Protein AF-E2A6V7-F1 (afdb_monomer)

Structure (mmCIF, N/CA/C/O backbone):
data_AF-E2A6V7-F1
#
_entry.id   AF-E2A6V7-F1
#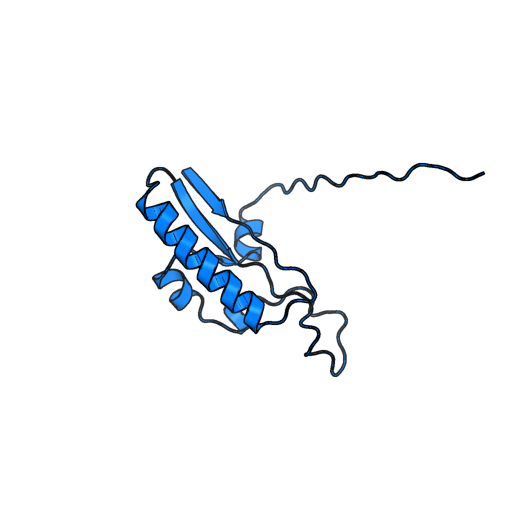
loop_
_atom_site.group_PDB
_atom_site.id
_atom_site.type_symbol
_atom_site.label_atom_id
_atom_site.label_alt_id
_atom_site.label_comp_id
_atom_site.label_asym_id
_atom_site.label_entity_id
_atom_site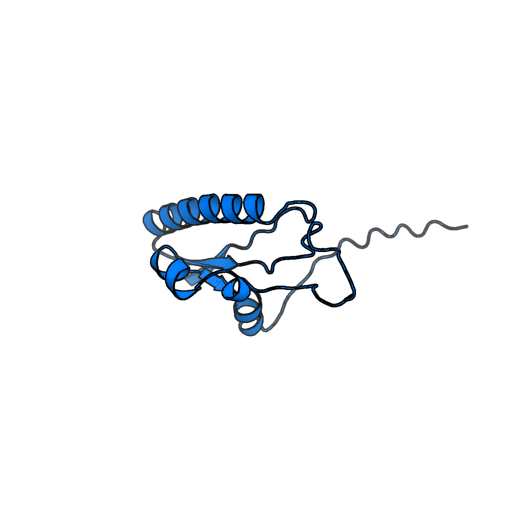.label_seq_id
_atom_site.pdbx_PDB_ins_code
_atom_site.Cartn_x
_atom_site.Cartn_y
_atom_site.Cartn_z
_atom_site.occupancy
_atom_site.B_iso_or_equiv
_atom_site.auth_seq_id
_atom_site.auth_comp_id
_atom_site.auth_asym_id
_atom_site.auth_atom_id
_atom_site.pdbx_PDB_model_num
ATOM 1 N N . MET A 1 1 ? -7.635 8.318 14.083 1.00 79.94 1 MET A N 1
ATOM 2 C CA . MET A 1 1 ? -6.672 9.132 13.292 1.00 79.94 1 MET A CA 1
ATOM 3 C C . MET A 1 1 ? -6.160 8.295 12.116 1.00 79.94 1 MET A C 1
ATOM 5 O O . MET A 1 1 ? -6.116 7.080 12.263 1.00 79.94 1 MET A O 1
ATOM 9 N N . HIS A 1 2 ? -5.861 8.878 10.947 1.00 88.00 2 HIS A N 1
ATOM 10 C CA . HIS A 1 2 ? -5.314 8.116 9.809 1.00 88.00 2 HIS A CA 1
ATOM 11 C C . HIS A 1 2 ? -3.806 7.956 9.972 1.00 88.00 2 HIS A C 1
ATOM 13 O O . HIS A 1 2 ? -3.117 8.951 10.198 1.00 88.00 2 HIS A O 1
ATOM 19 N N . SER A 1 3 ? -3.314 6.728 9.834 1.00 93.50 3 SER A N 1
ATOM 20 C CA . SER A 1 3 ? -1.891 6.418 9.959 1.00 93.50 3 SER A CA 1
ATOM 21 C C . SER A 1 3 ? -1.436 5.593 8.767 1.00 93.50 3 SER A C 1
ATOM 23 O O . SER A 1 3 ? -2.107 4.646 8.361 1.00 93.50 3 SER A O 1
ATOM 25 N N . TYR A 1 4 ? -0.284 5.943 8.209 1.00 94.44 4 TYR A N 1
ATOM 26 C CA . TYR A 1 4 ? 0.234 5.327 6.993 1.00 94.44 4 TYR A CA 1
ATOM 27 C C . TYR A 1 4 ? 1.561 4.639 7.278 1.00 94.44 4 TYR A C 1
ATOM 29 O O . TYR A 1 4 ? 2.434 5.208 7.932 1.00 94.44 4 TYR A O 1
ATOM 37 N N . ILE A 1 5 ? 1.714 3.423 6.761 1.00 95.06 5 ILE A N 1
ATOM 38 C CA . ILE A 1 5 ? 2.989 2.713 6.745 1.00 95.06 5 ILE A CA 1
ATOM 39 C C . ILE A 1 5 ? 3.540 2.783 5.332 1.00 95.06 5 ILE A C 1
ATOM 41 O O . ILE A 1 5 ? 2.917 2.302 4.385 1.00 95.06 5 ILE A O 1
ATOM 45 N N . LEU A 1 6 ? 4.724 3.372 5.217 1.00 94.06 6 LEU A N 1
ATOM 46 C CA . LEU A 1 6 ? 5.520 3.378 4.004 1.00 94.06 6 LEU A CA 1
ATOM 47 C C . LEU A 1 6 ? 6.684 2.412 4.186 1.00 94.06 6 LEU A C 1
ATOM 49 O O . LEU A 1 6 ? 7.215 2.255 5.286 1.00 94.06 6 LEU A O 1
ATOM 53 N N . TYR A 1 7 ? 7.083 1.775 3.097 1.00 91.19 7 TYR A N 1
ATOM 54 C CA . TYR A 1 7 ? 8.267 0.938 3.054 1.00 91.19 7 TYR A CA 1
ATOM 55 C C . TYR A 1 7 ? 8.951 1.104 1.706 1.00 91.19 7 TYR A C 1
ATOM 57 O O . TYR A 1 7 ? 8.310 1.441 0.710 1.00 91.19 7 TYR A O 1
ATOM 65 N N . ASP A 1 8 ? 10.248 0.839 1.690 1.00 85.25 8 ASP A N 1
ATOM 66 C CA . ASP A 1 8 ? 11.032 0.773 0.470 1.00 85.25 8 ASP A CA 1
ATOM 67 C C . ASP A 1 8 ? 11.793 -0.551 0.435 1.00 85.25 8 ASP A C 1
ATOM 69 O O . ASP A 1 8 ? 11.985 -1.217 1.459 1.00 85.25 8 ASP A O 1
ATOM 73 N N . ILE A 1 9 ? 12.187 -0.955 -0.762 1.00 80.94 9 ILE A N 1
ATOM 74 C CA . ILE A 1 9 ? 12.968 -2.158 -0.999 1.00 80.94 9 ILE A CA 1
ATOM 75 C C . ILE A 1 9 ? 14.171 -1.746 -1.822 1.00 80.94 9 ILE A C 1
ATOM 77 O O . ILE A 1 9 ? 14.032 -1.041 -2.821 1.00 80.94 9 ILE A O 1
ATOM 81 N N . ASN A 1 10 ? 15.345 -2.224 -1.410 1.00 78.69 10 ASN A N 1
ATOM 82 C CA . ASN A 1 10 ? 16.601 -1.947 -2.087 1.00 78.69 10 ASN A CA 1
ATOM 83 C C . ASN A 1 10 ? 16.438 -2.118 -3.619 1.00 78.69 10 ASN A C 1
ATOM 85 O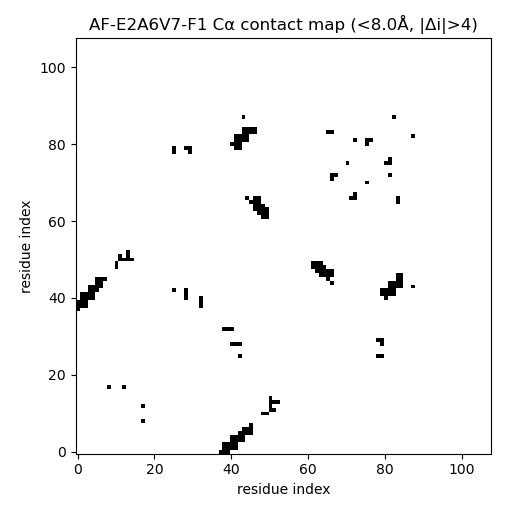 O . ASN A 1 10 ? 15.968 -3.171 -4.062 1.00 78.69 10 ASN A O 1
ATOM 89 N N . PRO A 1 11 ? 16.787 -1.114 -4.448 1.00 69.88 11 PRO A N 1
ATOM 90 C CA . PRO A 1 11 ? 16.520 -1.140 -5.888 1.00 69.88 11 PRO A CA 1
ATOM 91 C C . PRO A 1 11 ? 16.961 -2.403 -6.652 1.00 69.88 11 PRO A C 1
ATOM 93 O O . PRO A 1 11 ? 16.215 -2.803 -7.548 1.00 69.88 11 PRO A O 1
ATOM 96 N N . PRO A 1 12 ? 18.097 -3.059 -6.321 1.00 72.19 12 PRO A N 1
ATOM 97 C CA . PRO A 1 12 ? 18.539 -4.295 -6.974 1.00 72.19 12 PRO A CA 1
ATOM 98 C C . PRO A 1 12 ? 17.583 -5.480 -6.804 1.00 72.19 12 PRO A C 1
ATOM 100 O O . PRO A 1 12 ? 17.682 -6.455 -7.545 1.00 72.19 12 PRO A O 1
ATOM 103 N N . GLU A 1 13 ? 16.668 -5.421 -5.837 1.00 79.50 13 GLU A N 1
ATOM 104 C CA . GLU A 1 13 ? 15.812 -6.551 -5.509 1.00 79.50 13 GLU A CA 1
ATOM 105 C C . GLU A 1 13 ? 14.731 -6.787 -6.565 1.00 79.50 13 GLU A C 1
ATOM 107 O O . GLU A 1 13 ? 13.976 -5.884 -6.960 1.00 79.50 13 GLU A O 1
ATOM 112 N N . GLY A 1 14 ? 14.635 -8.045 -6.992 1.00 82.12 14 GLY A N 1
ATOM 113 C CA . GLY A 1 14 ? 13.708 -8.489 -8.026 1.00 82.12 14 GLY A CA 1
ATOM 114 C C . GLY A 1 14 ? 12.244 -8.534 -7.577 1.00 82.12 14 GLY A C 1
ATOM 115 O O . GLY A 1 14 ? 11.914 -8.533 -6.390 1.00 82.12 14 GLY A O 1
ATOM 116 N N . PHE A 1 15 ? 11.343 -8.644 -8.558 1.00 84.69 15 PHE A N 1
ATOM 117 C CA . PHE A 1 15 ? 9.884 -8.653 -8.373 1.00 84.69 15 PHE A CA 1
ATOM 118 C C . PHE A 1 15 ? 9.397 -9.636 -7.291 1.00 84.69 15 PHE A C 1
ATOM 120 O O . PHE A 1 15 ? 8.559 -9.290 -6.459 1.00 84.69 15 PHE A O 1
ATOM 127 N N . ASN A 1 16 ? 9.953 -10.851 -7.260 1.00 89.19 16 ASN A N 1
ATOM 128 C CA . ASN A 1 16 ? 9.528 -11.887 -6.317 1.00 89.19 16 ASN A CA 1
ATOM 129 C C . ASN A 1 16 ? 9.878 -11.552 -4.866 1.00 89.19 16 ASN A C 1
ATOM 131 O O . ASN A 1 16 ? 9.043 -11.770 -3.989 1.00 89.19 16 ASN A O 1
ATOM 135 N N . LEU A 1 17 ? 11.061 -10.979 -4.611 1.00 88.75 17 LEU A N 1
ATOM 136 C CA . LEU A 1 17 ? 11.406 -10.557 -3.255 1.00 88.75 17 LEU A CA 1
ATOM 137 C C . LEU A 1 17 ? 10.488 -9.421 -2.804 1.00 88.75 17 LEU A C 1
ATOM 139 O O . LEU A 1 17 ? 10.021 -9.412 -1.670 1.00 88.75 17 LEU A O 1
ATOM 143 N N . ARG A 1 18 ? 10.153 -8.497 -3.710 1.00 88.56 18 ARG A N 1
ATOM 144 C CA . ARG A 1 18 ? 9.222 -7.408 -3.403 1.00 88.56 18 ARG A CA 1
ATOM 145 C C . ARG A 1 18 ? 7.824 -7.909 -3.038 1.00 88.56 18 ARG A C 1
ATOM 147 O O . ARG A 1 18 ? 7.232 -7.420 -2.074 1.00 88.56 18 ARG A O 1
ATOM 154 N N . ARG A 1 19 ? 7.324 -8.930 -3.741 1.00 92.19 19 ARG A N 1
ATOM 155 C CA . ARG A 1 19 ? 6.068 -9.614 -3.392 1.00 92.19 19 ARG A CA 1
ATOM 156 C C . ARG A 1 19 ? 6.145 -10.284 -2.017 1.00 92.19 19 ARG A C 1
ATOM 158 O O . ARG A 1 19 ? 5.200 -10.198 -1.239 1.00 92.19 19 ARG A O 1
ATOM 165 N N . ASP A 1 20 ? 7.253 -10.945 -1.718 1.00 94.56 20 ASP A N 1
ATOM 166 C CA . ASP A 1 20 ? 7.479 -11.621 -0.440 1.00 94.56 20 ASP A CA 1
ATOM 167 C C . ASP A 1 20 ? 7.571 -10.627 0.743 1.00 94.56 20 ASP A C 1
ATOM 169 O O . ASP A 1 20 ? 6.923 -10.815 1.777 1.00 94.56 20 ASP A O 1
ATOM 173 N N . VAL A 1 21 ? 8.258 -9.493 0.561 1.00 94.12 21 VAL A N 1
ATOM 174 C CA . VAL A 1 21 ? 8.257 -8.373 1.520 1.00 94.12 21 VAL A CA 1
ATOM 175 C C . VAL A 1 21 ? 6.840 -7.842 1.753 1.00 94.12 21 VAL A C 1
ATOM 177 O O . VAL A 1 21 ? 6.447 -7.660 2.907 1.00 94.12 21 VAL A O 1
ATOM 180 N N . TYR A 1 22 ? 6.051 -7.649 0.691 1.00 95.56 22 TYR A N 1
ATOM 181 C CA . TYR A 1 22 ? 4.654 -7.226 0.824 1.00 95.56 22 TYR A CA 1
ATOM 182 C C . TYR A 1 22 ? 3.837 -8.193 1.686 1.00 95.56 22 TYR A C 1
ATOM 184 O O . TYR A 1 22 ? 3.127 -7.747 2.583 1.00 95.56 22 TYR A O 1
ATOM 192 N N . VAL A 1 23 ? 3.967 -9.510 1.486 1.00 96.94 23 VAL A N 1
ATOM 193 C CA . VAL A 1 23 ? 3.236 -10.502 2.294 1.00 96.94 23 VAL A CA 1
ATOM 194 C C . VAL A 1 23 ? 3.595 -10.379 3.777 1.00 96.94 23 VAL A C 1
ATOM 196 O O . VAL A 1 23 ? 2.698 -10.378 4.624 1.00 96.94 23 VAL A O 1
ATOM 199 N N . ARG A 1 24 ? 4.883 -10.214 4.109 1.00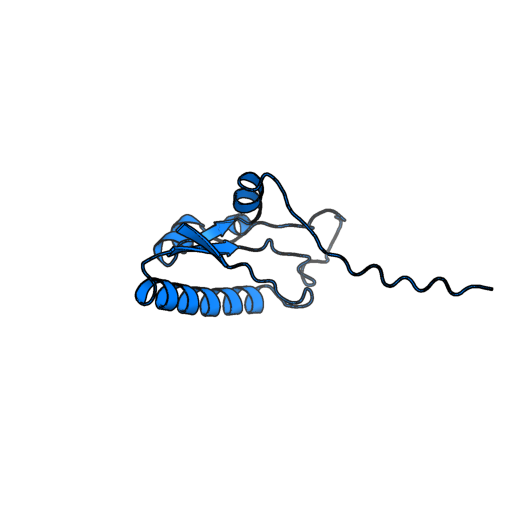 97.50 24 ARG A N 1
ATOM 200 C CA . ARG A 1 24 ? 5.313 -9.991 5.502 1.00 97.50 24 ARG A CA 1
ATOM 201 C C . ARG A 1 24 ? 4.695 -8.732 6.102 1.00 97.50 24 ARG A C 1
ATOM 203 O O . ARG A 1 24 ? 4.172 -8.785 7.216 1.00 97.50 24 ARG A O 1
ATOM 210 N N . LEU A 1 25 ? 4.725 -7.623 5.366 1.00 97.56 25 LEU A N 1
ATOM 211 C CA . LEU A 1 25 ? 4.147 -6.356 5.814 1.00 97.56 25 LEU A CA 1
ATOM 212 C C . LEU A 1 25 ? 2.627 -6.431 5.942 1.00 97.56 25 LEU A C 1
ATOM 214 O O . LEU A 1 25 ? 2.068 -5.869 6.879 1.00 97.56 25 LEU A O 1
ATOM 218 N N . ALA A 1 26 ? 1.959 -7.178 5.067 1.00 97.50 26 ALA A N 1
ATOM 219 C CA . ALA A 1 26 ? 0.522 -7.376 5.140 1.00 97.50 26 ALA A CA 1
ATOM 220 C C . ALA A 1 26 ? 0.117 -8.156 6.398 1.00 97.50 26 ALA A C 1
ATOM 222 O O . ALA A 1 26 ? -0.821 -7.776 7.098 1.00 97.50 26 ALA A O 1
ATOM 223 N N . VAL A 1 27 ? 0.851 -9.221 6.733 1.00 98.00 27 VAL A N 1
ATOM 224 C CA . VAL A 1 27 ? 0.644 -9.965 7.987 1.00 98.00 27 VAL A CA 1
ATOM 225 C C . VAL A 1 27 ? 0.932 -9.084 9.205 1.00 98.00 27 VAL A C 1
ATOM 227 O O . VAL A 1 27 ? 0.174 -9.120 10.176 1.00 98.00 27 VAL A O 1
ATOM 230 N N . PHE A 1 28 ? 1.996 -8.281 9.155 1.00 97.75 28 PHE A N 1
ATOM 231 C CA . PHE A 1 28 ? 2.323 -7.328 10.213 1.00 97.75 28 PHE A CA 1
ATOM 232 C C . PHE A 1 28 ? 1.203 -6.302 10.425 1.00 97.75 28 PHE A C 1
ATOM 234 O O . PHE A 1 28 ? 0.712 -6.169 11.545 1.00 97.75 28 PHE A O 1
ATOM 241 N N . LEU A 1 29 ? 0.750 -5.637 9.357 1.00 97.19 29 LEU A N 1
ATOM 242 C CA . LEU A 1 29 ? -0.290 -4.612 9.428 1.00 97.19 29 LEU A CA 1
ATOM 243 C C . LEU A 1 29 ? -1.604 -5.175 9.965 1.00 97.19 29 LEU A C 1
ATOM 245 O O . LEU A 1 29 ? -2.243 -4.552 10.808 1.00 97.19 29 LEU A O 1
ATOM 249 N N . LYS A 1 30 ? -1.984 -6.380 9.530 1.00 97.44 30 LYS A N 1
ATOM 250 C CA . LYS A 1 30 ? -3.183 -7.052 10.034 1.00 97.44 30 LYS A CA 1
ATOM 251 C C . LYS A 1 30 ? -3.134 -7.228 11.555 1.00 97.44 30 LYS A C 1
ATOM 253 O O . LYS A 1 30 ? -4.078 -6.859 12.247 1.00 97.44 30 LYS A O 1
ATOM 258 N N . ARG A 1 31 ? -2.005 -7.715 12.082 1.00 97.69 31 ARG A N 1
ATOM 259 C CA . ARG A 1 31 ? -1.797 -7.872 13.532 1.00 97.69 31 ARG A CA 1
ATOM 260 C C . ARG A 1 31 ? -1.738 -6.535 14.268 1.00 97.69 31 ARG A C 1
ATOM 262 O O . ARG A 1 31 ? -2.156 -6.465 15.420 1.00 97.69 31 ARG A O 1
ATOM 269 N N . LEU A 1 32 ? -1.200 -5.493 13.632 1.00 96.25 32 LEU A N 1
ATOM 270 C CA . LEU A 1 32 ? -1.174 -4.145 14.196 1.00 96.25 32 LEU A CA 1
ATOM 271 C C . LEU A 1 32 ? -2.598 -3.606 14.363 1.00 96.25 32 LEU A C 1
ATOM 273 O O . LEU A 1 32 ? -2.950 -3.210 15.465 1.00 96.25 32 LEU A O 1
ATOM 277 N N . ILE A 1 33 ? -3.432 -3.697 13.325 1.00 96.00 33 ILE A N 1
ATOM 278 C CA . ILE A 1 33 ? -4.844 -3.273 13.356 1.00 96.00 33 ILE A CA 1
ATOM 279 C C . ILE A 1 33 ? -5.641 -4.030 14.429 1.00 96.00 33 ILE A C 1
ATOM 281 O O . ILE A 1 33 ? -6.487 -3.457 15.111 1.00 96.00 33 ILE A O 1
ATOM 285 N N . GLU A 1 34 ? -5.379 -5.327 14.604 1.00 96.00 34 GLU A N 1
ATOM 286 C CA . GLU A 1 34 ? -6.041 -6.133 15.638 1.00 96.00 34 GLU A CA 1
ATOM 287 C C . GLU A 1 34 ? -5.716 -5.649 17.063 1.00 96.00 34 GLU A C 1
ATOM 289 O O . GLU A 1 34 ? -6.572 -5.734 17.949 1.00 96.00 34 GLU A O 1
ATOM 294 N N . ARG A 1 35 ? -4.495 -5.143 17.283 1.00 95.50 35 ARG A N 1
ATOM 295 C CA . ARG A 1 35 ? -3.998 -4.676 18.589 1.00 95.50 35 ARG A CA 1
ATOM 296 C C . ARG A 1 35 ? -4.291 -3.207 18.856 1.00 95.50 35 ARG A C 1
ATOM 298 O O . ARG A 1 35 ? -4.531 -2.840 20.001 1.00 95.50 35 ARG A O 1
ATOM 305 N N . ASP A 1 36 ? -4.251 -2.393 17.816 1.00 93.00 36 ASP A N 1
ATOM 306 C CA . ASP A 1 36 ? -4.369 -0.949 17.882 1.00 93.00 36 ASP A CA 1
ATOM 307 C C . ASP A 1 36 ? -5.533 -0.486 17.002 1.00 93.00 36 ASP A C 1
ATOM 309 O O . ASP A 1 36 ? -5.419 -0.334 15.784 1.00 93.00 36 ASP A O 1
ATOM 313 N N . LYS A 1 37 ? -6.680 -0.293 17.661 1.00 91.06 37 LYS A N 1
ATOM 314 C CA . LYS A 1 37 ? -7.948 0.097 17.030 1.00 91.06 37 LYS A CA 1
ATOM 315 C C . LYS A 1 37 ? -8.161 1.610 16.987 1.00 91.06 37 LYS A C 1
ATOM 317 O O . LYS A 1 37 ? -9.161 2.063 16.432 1.00 91.06 37 LYS A O 1
ATOM 322 N N . GLU A 1 38 ? -7.266 2.389 17.591 1.00 93.88 38 GLU A N 1
ATOM 323 C CA . GLU A 1 38 ? -7.385 3.850 17.661 1.00 93.88 38 GLU A CA 1
ATOM 324 C C . GLU A 1 38 ? -7.058 4.509 16.308 1.00 93.88 38 GLU A C 1
ATOM 326 O O . GLU A 1 38 ? -7.627 5.543 15.920 1.00 93.88 38 GLU A O 1
ATOM 331 N N . TYR A 1 39 ? -6.179 3.866 15.539 1.00 92.69 39 TYR A N 1
ATOM 332 C CA . TYR A 1 39 ? -5.726 4.350 14.245 1.00 92.69 39 TYR A CA 1
ATOM 333 C C . TYR A 1 39 ? -6.307 3.545 13.085 1.00 92.69 39 TYR A C 1
ATOM 335 O O . TYR A 1 39 ? -6.447 2.325 13.117 1.00 92.69 39 TYR A O 1
ATOM 343 N N . GLN A 1 40 ? -6.621 4.264 12.013 1.00 92.94 40 GLN A N 1
ATOM 344 C CA . GLN A 1 40 ? -7.000 3.687 10.731 1.00 92.94 40 GLN A CA 1
ATOM 345 C C . GLN A 1 40 ? -5.722 3.493 9.918 1.00 92.94 40 GLN A C 1
ATOM 347 O O . GLN A 1 40 ? -5.339 4.357 9.126 1.00 92.94 40 GLN A O 1
ATOM 352 N N . TRP A 1 41 ? -5.022 2.397 10.206 1.00 96.38 41 TRP A N 1
ATOM 353 C CA . TRP A 1 41 ? -3.762 2.064 9.555 1.00 96.38 41 TRP A CA 1
ATOM 354 C C . TRP A 1 41 ? -3.966 1.707 8.080 1.00 96.38 41 TRP A C 1
ATOM 356 O O . TRP A 1 41 ? -4.878 0.952 7.754 1.00 96.38 41 TRP A O 1
ATOM 366 N N . GLN A 1 42 ? -3.098 2.196 7.194 1.00 96.06 42 GLN A N 1
ATOM 367 C CA . GLN A 1 42 ? -3.062 1.816 5.777 1.00 96.06 42 GLN A CA 1
ATOM 368 C C . GLN A 1 42 ? -1.628 1.535 5.323 1.00 96.06 42 GLN A C 1
ATOM 370 O O . GLN A 1 42 ? -0.699 2.258 5.691 1.00 96.06 42 GLN A O 1
ATOM 375 N N . LEU A 1 43 ? -1.442 0.504 4.495 1.00 97.25 43 LEU A N 1
ATOM 376 C CA . LEU A 1 43 ? -0.165 0.244 3.832 1.00 97.25 43 LEU A CA 1
ATOM 377 C C . LEU A 1 43 ? -0.108 1.002 2.505 1.00 97.25 43 LEU A C 1
ATOM 379 O O . LEU A 1 43 ? -0.952 0.795 1.629 1.00 97.25 43 LEU A O 1
ATOM 383 N N . VAL A 1 44 ? 0.909 1.839 2.337 1.00 96.31 44 VAL A N 1
ATOM 384 C CA . VAL A 1 44 ? 1.184 2.503 1.062 1.00 96.31 44 VAL A CA 1
ATOM 385 C C . VAL A 1 44 ? 2.006 1.559 0.191 1.00 96.31 44 VAL A C 1
ATOM 387 O O . VAL A 1 44 ? 3.060 1.079 0.604 1.00 96.31 44 VAL A O 1
ATOM 390 N N . LEU A 1 45 ? 1.513 1.280 -1.012 1.00 95.06 45 LEU A N 1
ATOM 391 C CA . LEU A 1 45 ? 2.169 0.425 -1.991 1.00 95.06 45 LEU A CA 1
ATOM 392 C C . LEU A 1 45 ? 3.204 1.249 -2.773 1.00 95.06 45 LEU A C 1
ATOM 394 O O . LEU A 1 45 ? 2.804 2.133 -3.539 1.00 95.06 45 LEU A O 1
ATOM 398 N N . PRO A 1 46 ? 4.516 0.995 -2.605 1.00 92.19 46 PRO A N 1
ATOM 399 C CA . PRO A 1 46 ? 5.542 1.715 -3.341 1.00 92.19 46 PRO A CA 1
ATOM 400 C C . PRO A 1 46 ? 5.506 1.296 -4.816 1.00 92.19 46 PRO A C 1
ATOM 402 O O . PRO A 1 46 ? 5.281 0.117 -5.111 1.00 92.19 46 PRO A O 1
ATOM 405 N N . PRO A 1 47 ? 5.752 2.218 -5.758 1.00 89.31 47 PRO A N 1
ATOM 406 C CA . PRO A 1 47 ? 5.840 1.875 -7.165 1.00 89.31 47 PRO A CA 1
ATOM 407 C C . PRO A 1 47 ? 6.981 0.882 -7.394 1.00 89.31 47 PRO A C 1
ATOM 409 O O . PRO A 1 47 ? 8.018 0.911 -6.724 1.00 89.31 47 PRO A O 1
ATOM 412 N N . TRP A 1 48 ? 6.818 0.012 -8.383 1.00 84.31 48 TRP A N 1
ATOM 413 C CA . TRP A 1 48 ? 7.918 -0.810 -8.854 1.00 84.31 48 TRP A CA 1
ATOM 414 C C . TRP A 1 48 ? 8.929 0.110 -9.538 1.00 84.31 48 TRP A C 1
ATOM 416 O O . TRP A 1 48 ? 8.591 0.842 -10.471 1.00 84.31 48 TRP A O 1
ATOM 426 N N . GLY A 1 49 ? 10.155 0.102 -9.016 1.00 74.75 49 GLY A N 1
ATOM 427 C CA . GLY A 1 49 ? 11.292 0.782 -9.627 1.00 74.75 49 GLY A CA 1
ATOM 428 C C . GLY A 1 49 ? 11.836 -0.015 -10.812 1.00 74.75 49 GLY A C 1
ATOM 429 O O . GLY A 1 49 ? 11.186 -0.932 -11.310 1.00 74.75 49 GLY A O 1
ATOM 430 N N . ASN A 1 50 ? 13.063 0.298 -11.231 1.00 63.34 50 ASN A N 1
ATOM 431 C CA . ASN A 1 50 ? 13.703 -0.372 -12.360 1.00 63.34 50 ASN A CA 1
ATOM 432 C C . ASN A 1 50 ? 13.868 -1.878 -12.077 1.00 63.34 50 ASN A C 1
ATOM 434 O O . ASN A 1 50 ? 14.742 -2.292 -11.316 1.00 63.34 50 ASN A O 1
ATOM 438 N N . LEU A 1 51 ? 13.008 -2.707 -12.665 1.00 61.16 51 LEU A N 1
ATOM 439 C CA . LEU A 1 51 ? 13.126 -4.157 -12.594 1.00 61.16 51 LEU A CA 1
ATOM 440 C C . LEU A 1 51 ? 14.307 -4.551 -13.490 1.00 61.16 51 LEU A C 1
ATOM 442 O O . LEU A 1 51 ? 14.148 -4.681 -14.700 1.00 61.16 51 LEU A O 1
ATOM 446 N N . TYR A 1 52 ? 15.498 -4.714 -12.903 1.00 51.44 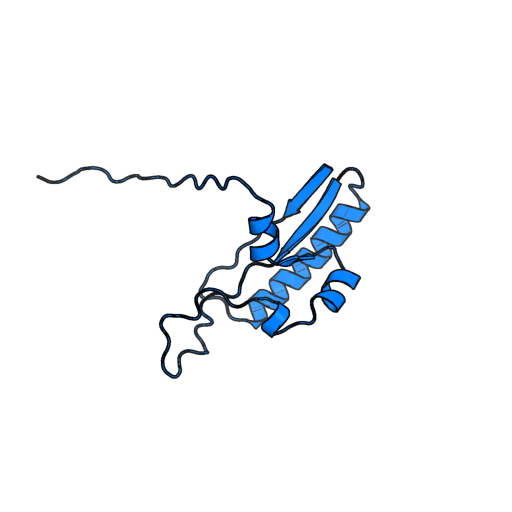52 TYR A N 1
ATOM 447 C CA . TYR A 1 52 ? 16.766 -4.950 -13.618 1.00 51.44 52 TYR A CA 1
ATOM 448 C C . TYR A 1 52 ? 16.717 -6.096 -14.652 1.00 51.44 52 TYR A C 1
ATOM 450 O O . TYR A 1 52 ? 17.473 -6.086 -15.619 1.00 51.44 52 TYR A O 1
ATOM 458 N N . HIS A 1 53 ? 15.792 -7.053 -14.518 1.00 50.06 53 HIS A N 1
ATOM 459 C CA . HIS A 1 53 ? 15.611 -8.142 -15.485 1.00 50.06 53 HIS A CA 1
ATOM 460 C C . HIS A 1 53 ? 14.764 -7.789 -16.728 1.00 50.06 53 HIS A C 1
ATOM 462 O O . HIS A 1 53 ? 14.715 -8.590 -17.657 1.00 50.06 53 HIS A O 1
ATOM 468 N N . TRP A 1 54 ? 14.137 -6.607 -16.798 1.00 50.69 54 TRP A N 1
ATOM 469 C CA . TRP A 1 54 ? 13.365 -6.136 -17.966 1.00 50.69 54 TRP A CA 1
ATOM 470 C C . TRP A 1 54 ? 14.208 -5.276 -18.935 1.00 50.69 54 TRP A C 1
ATOM 472 O O . TRP A 1 54 ? 13.690 -4.679 -19.870 1.00 50.69 54 TRP A O 1
ATOM 482 N N . GLN A 1 55 ? 15.535 -5.210 -18.776 1.00 45.19 55 GLN A N 1
ATOM 483 C CA . GLN A 1 55 ? 16.423 -4.367 -19.599 1.00 45.19 55 GLN A CA 1
ATOM 484 C C . GLN A 1 55 ? 16.643 -4.857 -21.049 1.00 45.19 55 GLN A C 1
ATOM 486 O O . GLN A 1 55 ? 17.755 -4.789 -21.576 1.00 45.19 55 GLN A O 1
ATOM 491 N N . ARG A 1 56 ? 15.605 -5.323 -21.750 1.00 44.44 56 ARG A N 1
ATOM 492 C CA . ARG A 1 56 ? 15.658 -5.439 -23.209 1.00 44.44 56 ARG A CA 1
ATOM 493 C C . ARG A 1 56 ? 14.734 -4.418 -23.859 1.00 44.44 56 ARG A C 1
ATOM 495 O O . ARG A 1 56 ? 13.534 -4.618 -23.966 1.00 44.44 56 ARG A O 1
ATOM 502 N N . GLN A 1 57 ? 15.418 -3.399 -24.381 1.00 46.59 57 GLN A N 1
ATOM 503 C CA . GLN A 1 57 ? 15.025 -2.473 -25.440 1.00 46.59 57 GLN A CA 1
ATOM 504 C C . GLN A 1 57 ? 14.184 -1.269 -24.994 1.00 46.59 57 GLN A C 1
ATOM 506 O O . GLN A 1 57 ? 13.004 -1.370 -24.692 1.00 46.59 57 GLN A O 1
ATOM 511 N N . ASN A 1 58 ? 14.847 -0.109 -25.044 1.00 43.81 58 ASN A N 1
ATOM 512 C CA . ASN A 1 58 ? 14.279 1.228 -25.184 1.00 43.81 58 ASN A CA 1
ATOM 513 C C . ASN A 1 58 ? 13.196 1.624 -24.183 1.00 43.81 58 ASN A C 1
ATOM 515 O O . ASN A 1 58 ? 12.017 1.505 -24.491 1.00 43.81 58 ASN A O 1
ATOM 519 N N . THR A 1 59 ? 13.577 2.228 -23.054 1.00 44.56 59 THR A N 1
ATOM 520 C CA . THR A 1 59 ? 12.918 3.454 -22.557 1.00 44.56 59 THR A CA 1
ATOM 521 C C . THR A 1 59 ? 13.559 3.929 -21.257 1.00 44.56 59 THR A C 1
ATOM 523 O O . THR A 1 59 ? 13.505 3.255 -20.235 1.00 44.56 59 THR A O 1
ATOM 526 N N . GLU A 1 60 ? 14.066 5.157 -21.250 1.00 48.19 60 GLU A N 1
ATOM 527 C CA . GLU A 1 60 ? 14.485 5.906 -20.053 1.00 48.19 60 GLU A CA 1
ATOM 528 C C . GLU A 1 60 ? 13.311 6.248 -19.091 1.00 48.19 60 GLU A C 1
ATOM 530 O O . GLU A 1 60 ? 13.466 7.041 -18.160 1.00 48.19 60 GLU A O 1
ATOM 535 N N . PHE A 1 61 ? 12.126 5.651 -19.291 1.00 46.34 61 PHE A N 1
ATOM 536 C CA . PHE A 1 61 ? 10.833 6.160 -18.817 1.00 46.34 61 PHE A CA 1
ATOM 537 C C . PHE A 1 61 ? 10.021 5.232 -17.899 1.00 46.34 61 PHE A C 1
ATOM 539 O O . PHE A 1 61 ? 8.989 5.663 -17.394 1.00 46.34 61 PHE A O 1
ATOM 546 N N . GLN A 1 62 ? 10.456 4.010 -17.583 1.00 54.31 62 GLN A N 1
ATOM 547 C CA . GLN A 1 62 ? 9.714 3.150 -16.638 1.00 54.31 62 GLN A CA 1
ATOM 548 C C . GLN A 1 62 ? 10.140 3.384 -15.179 1.00 54.31 62 GLN A C 1
ATOM 550 O O . GLN A 1 62 ? 10.476 2.451 -14.456 1.00 54.31 62 GLN A O 1
ATOM 555 N N . LYS A 1 63 ? 10.195 4.647 -14.736 1.00 63.69 63 LYS A N 1
ATOM 556 C CA . LYS A 1 63 ? 10.703 4.979 -13.390 1.00 63.69 63 LYS A CA 1
ATOM 557 C C . LYS A 1 63 ? 9.730 4.621 -12.262 1.00 63.69 63 LYS A C 1
ATOM 559 O O . LYS A 1 63 ? 10.187 4.439 -11.138 1.00 63.69 63 LYS A O 1
ATOM 564 N N . TYR A 1 64 ? 8.435 4.475 -12.554 1.00 75.56 64 TYR A N 1
ATOM 565 C CA . TYR A 1 64 ? 7.408 4.167 -11.558 1.00 75.56 64 TYR A CA 1
ATOM 566 C C . TYR A 1 64 ? 6.287 3.331 -12.186 1.00 75.56 64 TYR A C 1
ATOM 568 O O . TYR A 1 64 ? 5.417 3.873 -12.863 1.00 75.56 64 TYR A O 1
ATOM 576 N N . ILE A 1 65 ? 6.306 2.013 -11.986 1.00 86.50 65 ILE A N 1
ATOM 577 C CA . ILE A 1 65 ? 5.189 1.137 -12.378 1.00 86.50 65 ILE A CA 1
ATOM 578 C C . ILE A 1 65 ? 4.280 0.962 -11.156 1.00 86.50 65 ILE A C 1
ATOM 580 O O . ILE A 1 65 ? 4.768 0.854 -10.033 1.00 86.50 65 ILE A O 1
ATOM 584 N N . PHE A 1 66 ? 2.963 0.933 -11.337 1.00 90.69 66 PHE A N 1
ATOM 585 C CA . PHE A 1 66 ? 2.006 0.815 -10.229 1.00 90.69 66 PHE A CA 1
ATOM 586 C C . PHE A 1 66 ? 1.665 -0.642 -9.910 1.00 90.69 66 PHE A C 1
ATOM 588 O O . PHE A 1 66 ? 1.865 -1.542 -10.728 1.00 90.69 66 PHE A O 1
ATOM 595 N N . TRP A 1 67 ? 1.127 -0.901 -8.717 1.00 93.88 67 TRP A N 1
ATOM 596 C CA . TRP A 1 67 ? 0.706 -2.253 -8.340 1.00 93.88 67 TRP A CA 1
ATOM 597 C C . TRP A 1 67 ? -0.455 -2.759 -9.182 1.00 93.88 67 TRP A C 1
ATOM 599 O O . TRP A 1 67 ? -0.456 -3.935 -9.550 1.00 93.88 67 TRP A O 1
ATOM 609 N N . ASN A 1 68 ? -1.369 -1.870 -9.572 1.00 94.00 68 ASN A N 1
ATOM 610 C CA . ASN A 1 68 ? -2.505 -2.198 -10.433 1.00 94.00 68 ASN A CA 1
ATOM 611 C C . ASN A 1 68 ? -2.112 -2.747 -11.819 1.00 94.00 68 ASN A C 1
ATOM 613 O O . ASN A 1 68 ? -2.951 -3.316 -12.510 1.00 94.00 68 ASN A O 1
ATOM 617 N N . THR A 1 69 ? -0.843 -2.601 -12.218 1.00 91.69 69 THR A N 1
ATOM 618 C CA . THR A 1 69 ? -0.313 -3.162 -13.466 1.00 91.69 69 THR A CA 1
ATOM 619 C C . THR A 1 69 ? -0.154 -4.683 -13.375 1.00 91.69 69 THR A C 1
ATOM 621 O O . THR A 1 69 ? -0.279 -5.374 -14.382 1.00 91.69 69 THR A O 1
ATOM 624 N N . PHE A 1 70 ? 0.097 -5.217 -12.175 1.00 91.75 70 PHE A N 1
ATOM 625 C CA . PHE A 1 70 ? 0.362 -6.644 -11.950 1.00 91.75 70 PHE A CA 1
ATOM 626 C C . PHE A 1 70 ? -0.677 -7.332 -11.056 1.00 91.75 70 PHE A C 1
ATOM 628 O O . PHE A 1 70 ? -0.815 -8.553 -11.108 1.00 91.75 70 PHE A O 1
ATOM 635 N N . PHE A 1 71 ? -1.386 -6.573 -10.218 1.00 94.81 71 PHE A N 1
ATOM 636 C CA . PHE A 1 71 ? -2.286 -7.101 -9.198 1.00 94.81 71 PHE A CA 1
ATOM 637 C C . PHE A 1 71 ? -3.626 -6.374 -9.206 1.00 94.81 71 PHE A C 1
ATOM 639 O O . PHE A 1 71 ? -3.689 -5.156 -9.347 1.00 94.81 71 PHE A O 1
ATOM 646 N N . ASP A 1 72 ? -4.705 -7.113 -8.956 1.00 96.12 72 ASP A N 1
ATOM 647 C CA . ASP A 1 72 ? -5.992 -6.500 -8.643 1.00 96.12 72 ASP A CA 1
ATOM 648 C C . ASP A 1 72 ? -5.947 -5.869 -7.242 1.00 96.12 72 ASP A C 1
ATOM 650 O O . ASP A 1 72 ? -5.911 -6.566 -6.223 1.00 96.12 72 ASP A O 1
ATOM 654 N N . ILE A 1 73 ? -5.972 -4.537 -7.191 1.00 96.06 73 ILE A N 1
ATOM 655 C CA . ILE A 1 73 ? -5.907 -3.776 -5.939 1.00 96.06 73 ILE A CA 1
ATOM 656 C C . ILE A 1 73 ? -7.094 -4.091 -5.031 1.00 96.06 73 ILE A C 1
ATOM 658 O O . ILE A 1 73 ? -6.913 -4.200 -3.819 1.00 96.06 73 ILE A O 1
ATOM 662 N N . THR A 1 74 ? -8.287 -4.320 -5.587 1.00 96.19 74 THR A N 1
ATOM 663 C CA . THR A 1 74 ? -9.463 -4.671 -4.780 1.00 96.19 74 THR A CA 1
ATOM 664 C C . THR A 1 74 ? -9.265 -6.010 -4.070 1.00 96.19 74 THR A C 1
ATOM 666 O O . THR A 1 74 ? -9.677 -6.176 -2.921 1.00 96.19 74 THR A O 1
ATOM 669 N N . SER A 1 75 ? -8.574 -6.959 -4.702 1.00 97.25 75 SER A N 1
ATOM 670 C CA . SER A 1 75 ? -8.196 -8.217 -4.056 1.00 97.25 75 SER A CA 1
ATOM 671 C C . SER A 1 75 ? -7.198 -8.029 -2.916 1.00 97.25 75 SER A C 1
ATOM 673 O O . SER A 1 75 ? -7.362 -8.667 -1.878 1.00 97.25 75 SER A O 1
ATOM 675 N N . LEU A 1 76 ? -6.221 -7.129 -3.052 1.00 97.38 76 LEU A N 1
ATOM 676 C CA . LEU A 1 76 ? -5.299 -6.799 -1.956 1.00 97.38 76 LEU A CA 1
ATOM 677 C C . LEU A 1 76 ? -6.037 -6.130 -0.782 1.00 97.38 76 LEU A C 1
ATOM 679 O O . LEU A 1 76 ? -5.828 -6.495 0.378 1.00 97.38 76 LEU A O 1
ATOM 683 N N . GLN A 1 77 ? -6.956 -5.211 -1.092 1.00 97.38 77 GLN A N 1
ATOM 684 C CA . GLN A 1 77 ? -7.761 -4.467 -0.116 1.00 97.38 77 GLN A CA 1
ATOM 685 C C . GLN A 1 77 ? -8.695 -5.350 0.716 1.00 97.38 77 GLN A C 1
ATOM 687 O O . GLN A 1 77 ? -9.025 -5.000 1.847 1.00 97.38 77 GLN A O 1
ATOM 692 N N . ARG A 1 78 ? -9.096 -6.517 0.195 1.00 97.44 78 ARG A N 1
ATOM 693 C CA . ARG A 1 78 ? -9.873 -7.505 0.960 1.00 97.44 78 ARG A CA 1
ATOM 694 C C . ARG A 1 78 ? -9.100 -8.101 2.137 1.00 97.44 78 ARG A C 1
ATOM 696 O O . ARG A 1 78 ? -9.728 -8.585 3.074 1.00 97.44 78 ARG A O 1
ATOM 703 N N . TYR A 1 79 ? -7.767 -8.105 2.092 1.00 97.25 79 TYR A N 1
ATOM 704 C CA . TYR A 1 79 ? -6.947 -8.667 3.166 1.00 97.25 79 TYR A CA 1
ATOM 705 C C . TYR A 1 79 ? -6.503 -7.609 4.180 1.00 97.25 79 TYR A C 1
ATOM 707 O O . TYR A 1 79 ? -6.625 -7.830 5.385 1.00 97.25 79 TYR A O 1
ATOM 715 N N . ILE A 1 80 ? -5.998 -6.474 3.693 1.00 97.31 80 ILE A N 1
ATOM 716 C CA . ILE A 1 80 ? -5.586 -5.323 4.505 1.00 97.31 80 ILE A CA 1
ATOM 717 C C . ILE A 1 80 ? -5.874 -4.010 3.768 1.00 97.31 80 ILE A C 1
ATOM 719 O O . ILE A 1 80 ? -5.851 -3.991 2.537 1.00 97.31 80 ILE A O 1
ATOM 723 N N . PRO A 1 81 ? -6.079 -2.892 4.483 1.00 96.94 81 PRO A N 1
ATOM 724 C CA . PRO A 1 81 ? -6.201 -1.580 3.856 1.00 96.94 81 PRO A CA 1
ATOM 725 C C . PRO A 1 81 ? -4.891 -1.187 3.156 1.00 96.94 81 PRO A C 1
ATOM 727 O O . PRO A 1 81 ? -3.855 -0.998 3.797 1.00 96.94 81 PRO A O 1
ATOM 730 N N . VAL A 1 82 ? -4.951 -1.063 1.829 1.00 97.25 82 VAL A N 1
ATOM 731 C CA . VAL A 1 82 ? -3.828 -0.656 0.973 1.00 97.25 82 VAL A CA 1
ATOM 732 C C . VAL A 1 82 ? -4.212 0.523 0.084 1.00 97.25 82 VAL A C 1
ATOM 734 O O . VAL A 1 82 ? -5.360 0.630 -0.368 1.00 97.25 82 VAL A O 1
ATOM 737 N N . ILE A 1 83 ? -3.230 1.375 -0.205 1.00 95.69 83 ILE A N 1
ATOM 738 C CA . ILE A 1 83 ? -3.350 2.522 -1.106 1.00 95.69 83 ILE A CA 1
ATOM 739 C C . ILE A 1 83 ? -2.112 2.619 -2.003 1.00 95.69 83 ILE A C 1
ATOM 741 O O . ILE A 1 83 ? -0.992 2.402 -1.554 1.00 95.69 83 ILE A O 1
ATOM 745 N N . GLU A 1 84 ? -2.301 2.928 -3.283 1.00 94.31 84 GLU A N 1
ATOM 746 C CA . GLU A 1 84 ? -1.189 3.197 -4.205 1.00 94.31 84 GLU A CA 1
ATOM 747 C C . GLU A 1 84 ? -0.448 4.477 -3.799 1.00 94.31 84 GLU A C 1
ATOM 749 O O . GLU A 1 84 ? -1.086 5.459 -3.409 1.00 94.31 84 GLU A O 1
ATOM 754 N N . MET A 1 85 ? 0.882 4.505 -3.942 1.00 91.75 85 MET A N 1
ATOM 755 C CA . MET A 1 85 ? 1.682 5.661 -3.520 1.00 91.75 85 MET A CA 1
ATOM 756 C C . MET A 1 85 ? 1.224 6.971 -4.159 1.00 91.75 85 MET A C 1
ATOM 758 O O . MET A 1 85 ? 1.106 7.967 -3.458 1.00 91.75 85 MET A O 1
ATOM 762 N N . TYR A 1 86 ? 0.900 6.986 -5.453 1.00 88.81 86 TYR A N 1
ATOM 763 C CA . TYR A 1 86 ? 0.455 8.219 -6.109 1.00 88.81 86 TYR A CA 1
ATOM 764 C C . TYR A 1 86 ? -0.858 8.760 -5.512 1.00 88.81 86 TYR A C 1
ATOM 766 O O . TYR A 1 86 ? -0.965 9.960 -5.294 1.00 88.81 86 TYR A O 1
ATOM 774 N N . LYS A 1 87 ? -1.805 7.884 -5.140 1.00 90.75 87 LYS A N 1
ATOM 775 C CA . LYS A 1 87 ? -3.061 8.284 -4.475 1.00 90.75 87 LYS A CA 1
ATOM 776 C C . LYS A 1 87 ? -2.820 8.819 -3.069 1.00 90.75 87 LYS A C 1
ATOM 778 O O . LYS A 1 87 ? -3.500 9.736 -2.628 1.00 90.75 87 LYS A O 1
ATOM 783 N N . PHE A 1 88 ? -1.858 8.233 -2.357 1.00 90.81 88 PHE A N 1
ATOM 784 C CA . PHE A 1 88 ? -1.425 8.753 -1.066 1.00 90.81 88 PHE A CA 1
ATOM 785 C C . PHE A 1 88 ? -0.833 10.162 -1.213 1.00 90.81 88 PHE A C 1
ATOM 787 O O . PHE A 1 88 ? -1.208 11.055 -0.460 1.00 90.81 88 PHE A O 1
ATOM 794 N N . LEU A 1 89 ? 0.025 10.380 -2.216 1.00 87.50 89 LEU A N 1
ATOM 795 C CA . LEU A 1 89 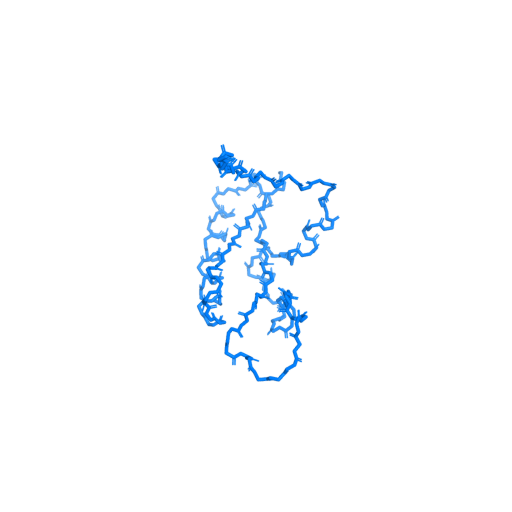? 0.647 11.681 -2.479 1.00 87.50 89 LEU A CA 1
ATOM 796 C C . LEU A 1 89 ? -0.353 12.747 -2.952 1.00 87.50 89 LEU A C 1
ATOM 798 O O . LEU A 1 89 ? -0.214 13.897 -2.558 1.00 87.50 89 LEU A O 1
ATOM 802 N N . GLU A 1 90 ? -1.380 12.386 -3.728 1.00 85.69 90 GLU A N 1
ATOM 803 C CA . GLU A 1 90 ? -2.476 13.303 -4.095 1.00 85.69 90 GLU A CA 1
ATOM 804 C C . GLU A 1 90 ? -3.198 13.876 -2.862 1.00 85.69 90 GLU A C 1
ATOM 806 O O . GLU A 1 90 ? -3.667 15.011 -2.887 1.00 85.69 90 GLU A O 1
ATOM 811 N N . GLY A 1 91 ? -3.263 13.109 -1.768 1.00 72.12 91 GLY A N 1
ATOM 812 C CA . GLY A 1 91 ? -3.834 13.549 -0.493 1.00 72.12 91 GLY A CA 1
ATOM 813 C C . GLY A 1 91 ? -2.888 14.382 0.380 1.00 72.12 91 GLY A C 1
ATOM 814 O O . GLY A 1 91 ? -3.297 14.841 1.449 1.00 72.12 91 GLY A O 1
ATOM 815 N N . ILE A 1 92 ? -1.632 14.571 -0.037 1.00 67.12 92 ILE A N 1
ATOM 816 C CA . IL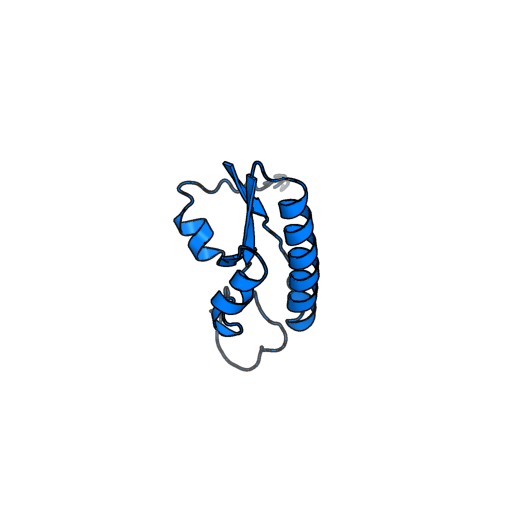E A 1 92 ? -0.610 15.301 0.713 1.00 67.12 92 ILE A CA 1
ATOM 817 C C . ILE A 1 92 ? -0.355 16.653 0.048 1.00 67.12 92 ILE A C 1
ATOM 819 O O . ILE A 1 92 ? 0.232 16.738 -1.024 1.00 67.12 92 ILE A O 1
ATOM 823 N N . ASN A 1 93 ? -0.712 17.737 0.739 1.00 55.06 93 ASN A N 1
ATOM 824 C CA . ASN A 1 93 ? -0.435 19.095 0.256 1.00 55.06 93 ASN A CA 1
ATOM 825 C C . ASN A 1 93 ? 1.053 19.490 0.355 1.00 55.06 93 ASN A C 1
ATOM 827 O O . ASN A 1 93 ? 1.485 20.395 -0.352 1.00 55.06 93 ASN A O 1
ATOM 831 N N . PHE A 1 94 ? 1.841 18.838 1.222 1.00 50.56 94 PHE A N 1
ATOM 832 C CA . PHE A 1 94 ? 3.259 19.152 1.434 1.00 50.56 94 PHE A CA 1
ATOM 833 C C . PHE A 1 94 ? 4.090 17.903 1.737 1.00 50.56 94 PHE A C 1
ATOM 835 O O . PHE A 1 94 ? 3.812 17.179 2.690 1.00 50.56 94 PHE A O 1
ATOM 842 N N . ILE A 1 95 ? 5.158 17.693 0.966 1.00 55.09 95 ILE A N 1
ATOM 843 C CA . ILE A 1 95 ? 6.173 16.663 1.216 1.00 55.09 95 ILE A CA 1
ATOM 844 C C . ILE A 1 95 ? 7.463 17.378 1.626 1.00 55.09 95 ILE A C 1
ATOM 846 O O . ILE A 1 95 ? 8.041 18.111 0.826 1.00 55.09 95 ILE A O 1
ATOM 850 N N . PHE A 1 96 ? 7.933 17.158 2.855 1.00 46.47 96 PHE A N 1
ATOM 851 C CA . PHE A 1 96 ? 9.265 17.594 3.280 1.00 46.47 96 PHE A CA 1
ATOM 852 C C . PHE A 1 96 ? 10.262 16.458 3.069 1.00 46.47 96 PHE A C 1
ATOM 854 O O . PHE A 1 96 ? 10.194 15.428 3.737 1.00 46.47 96 PHE A O 1
ATOM 861 N N . PHE A 1 97 ? 11.202 16.653 2.147 1.00 43.41 97 PHE A N 1
ATOM 862 C CA . PHE A 1 97 ? 12.344 15.763 1.980 1.00 43.41 97 PHE A CA 1
ATOM 863 C C . PHE A 1 97 ? 13.543 16.382 2.704 1.00 43.41 97 PHE A C 1
ATOM 865 O O . PHE A 1 97 ? 14.107 17.368 2.237 1.00 43.41 97 PHE A O 1
ATOM 872 N N . ILE A 1 98 ? 13.925 15.839 3.862 1.00 45.22 98 ILE A N 1
ATOM 873 C CA . ILE A 1 98 ? 15.159 16.259 4.534 1.00 45.22 98 ILE A CA 1
ATOM 874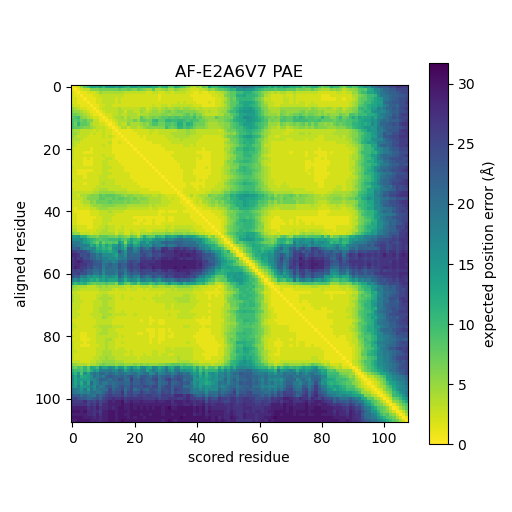 C C . ILE A 1 98 ? 16.318 15.528 3.860 1.00 45.22 98 ILE A C 1
ATOM 876 O O . ILE A 1 98 ? 16.524 14.333 4.070 1.00 45.22 98 ILE A O 1
ATOM 880 N N . ARG A 1 99 ? 17.060 16.249 3.017 1.00 45.19 99 ARG A N 1
ATOM 881 C CA . ARG A 1 99 ? 18.320 15.778 2.444 1.00 45.19 99 ARG A CA 1
ATOM 882 C C . ARG A 1 99 ? 19.469 16.337 3.277 1.00 45.19 99 ARG A C 1
ATOM 884 O O . ARG A 1 99 ? 19.494 17.528 3.566 1.00 45.19 99 ARG A O 1
ATOM 891 N N . ASN A 1 100 ? 20.413 15.484 3.664 1.00 40.69 100 ASN A N 1
ATOM 892 C CA . ASN A 1 100 ? 21.665 15.941 4.254 1.00 40.69 100 ASN A CA 1
ATOM 893 C C . ASN A 1 100 ? 22.588 16.399 3.116 1.00 40.69 100 ASN A C 1
ATOM 895 O O . ASN A 1 100 ? 23.214 15.565 2.462 1.00 40.69 100 ASN A O 1
ATOM 899 N N . ASP A 1 101 ? 22.645 17.702 2.847 1.00 54.81 101 ASP A N 1
ATOM 900 C CA . ASP A 1 101 ? 23.629 18.273 1.924 1.00 54.81 101 ASP A CA 1
ATOM 901 C C . ASP A 1 101 ? 24.962 18.473 2.657 1.00 54.81 101 ASP A C 1
ATOM 903 O O . ASP A 1 101 ? 25.420 19.587 2.894 1.00 54.81 101 ASP A O 1
ATOM 907 N N . SER A 1 102 ? 25.630 17.373 3.003 1.00 49.78 102 SER A N 1
ATOM 908 C CA . SER A 1 102 ? 27.048 17.412 3.362 1.00 49.78 102 SER A CA 1
ATOM 909 C C . SER A 1 102 ? 27.890 17.459 2.085 1.00 49.78 102 SER A C 1
ATOM 911 O O . SER A 1 102 ? 28.582 16.498 1.742 1.00 49.78 102 SER A O 1
ATOM 913 N N . LYS A 1 103 ? 27.818 18.572 1.347 1.00 49.19 103 LYS A N 1
ATOM 914 C CA . LYS A 1 103 ? 28.922 18.965 0.470 1.00 49.19 103 LYS A CA 1
ATOM 915 C C . LYS A 1 103 ? 29.856 19.837 1.294 1.00 49.19 103 LYS A C 1
ATOM 917 O O . LYS A 1 103 ? 29.643 21.036 1.438 1.00 49.19 103 LYS A O 1
ATOM 922 N N . ASN A 1 104 ? 30.875 19.189 1.852 1.00 45.06 104 ASN A N 1
ATOM 923 C CA .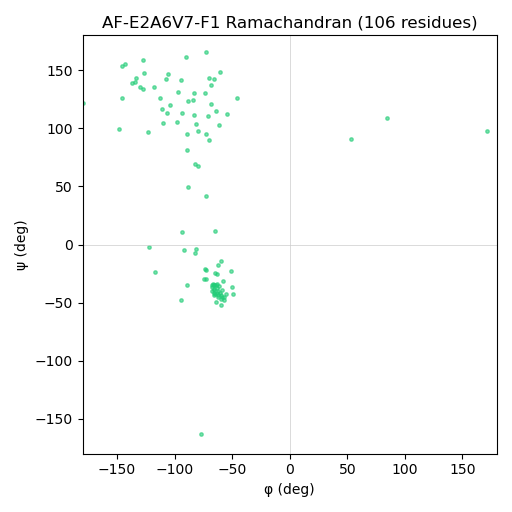 ASN A 1 104 ? 32.095 19.862 2.266 1.00 45.06 104 ASN A CA 1
ATOM 924 C C . ASN A 1 104 ? 32.624 20.616 1.042 1.00 45.06 104 ASN A C 1
ATOM 926 O O . ASN A 1 104 ? 33.016 19.986 0.063 1.00 45.06 104 ASN A O 1
ATOM 930 N N . PHE A 1 105 ? 32.593 21.946 1.086 1.00 42.28 105 PHE A N 1
ATOM 931 C CA . PHE A 1 105 ? 33.423 22.766 0.214 1.00 42.28 105 PHE A CA 1
ATOM 932 C C . PHE A 1 105 ? 34.870 22.586 0.687 1.00 42.28 105 PHE A C 1
ATOM 934 O O . PHE A 1 105 ? 35.328 23.267 1.602 1.00 42.28 105 PHE A O 1
ATOM 941 N N . ILE A 1 106 ? 35.544 21.595 0.115 1.00 47.16 106 ILE A N 1
ATOM 942 C CA . ILE A 1 106 ? 36.990 21.609 -0.089 1.00 47.16 106 ILE A CA 1
ATOM 943 C C . ILE A 1 106 ? 37.154 21.690 -1.604 1.00 47.16 106 ILE A C 1
ATOM 945 O O . ILE A 1 106 ? 36.489 20.930 -2.302 1.00 47.16 106 ILE A O 1
ATOM 949 N N . ASP A 1 107 ? 37.919 22.685 -2.037 1.00 39.84 107 ASP A N 1
ATOM 950 C CA . ASP A 1 107 ? 38.740 22.794 -3.254 1.00 39.84 107 ASP A CA 1
ATOM 951 C C . ASP A 1 107 ? 39.189 24.274 -3.249 1.00 39.84 107 ASP A C 1
ATOM 953 O O . ASP A 1 107 ? 38.350 25.178 -3.282 1.00 39.84 107 ASP A O 1
ATOM 957 N N . ASP A 1 108 ? 40.400 24.553 -2.759 1.00 43.38 108 ASP A N 1
ATOM 958 C CA . ASP A 1 108 ? 41.670 24.634 -3.516 1.00 43.38 108 ASP A CA 1
ATOM 959 C C . ASP A 1 108 ? 41.885 26.025 -4.146 1.00 43.38 108 ASP A C 1
ATOM 961 O O . ASP A 1 108 ? 41.118 26.423 -5.052 1.00 43.38 108 ASP A O 1
#

InterPro domains:
  IPR019378 GDP-fucose protein O-fucosyltransferase [PF10250] (4-92)
  IPR045130 GDP-fucose protein O-fucosyltransferase 2-like [PTHR13398] (3-100)

Secondary structure (DSSP, 8-state):
-EEEE-----TT--HHHHHHHHHHHHHHHHHHHHH--SSEEEEEEPPB---GGG-SS--TT-S-B-GGGTS-HHHHHTTS-EEEHHHHHHT-S---------------

Solvent-accessible surface area (backbone atoms only — not comparable to full-atom values): 7001 Å² total; per-residue (Å²): 86,84,41,77,46,79,66,88,71,68,68,89,61,47,72,68,58,54,53,52,52,48,53,55,50,48,56,50,50,48,56,45,48,75,74,42,76,72,44,53,63,31,42,42,43,61,53,45,53,62,56,78,90,66,80,74,78,88,72,104,70,64,68,65,41,59,61,71,78,83,42,66,59,70,65,52,42,74,76,40,56,62,43,54,42,68,64,56,49,73,75,47,96,73,85,85,80,90,72,86,81,81,70,76,90,77,83,135

Organism: Camponotus floridanus (NCBI:txid104421)

Radius of gyration: 17.33 Å; Cα contacts (8 Å, |Δi|>4): 101; chains: 1; bounding box: 52×36×44 Å

Foldseek 3Di:
DEEEDEDDDDLQDAPVVLVVVVVVVLVVQLVVCVVDVPYPYEYEDFFNAPRVVVPPDDDPPPGGHWPVVPDDVVVVVVSPHYDYNVVVVVVDPDDDDDDPPPPDPDDD

Mean predicted aligned error: 10.09 Å

pLDDT: mean 79.41, std 20.18, range [39.84, 98.0]

Sequence (108 aa):
MHSYILYDINPPEGFNLRRDVYVRLAVFLKRLIERDKEYQWQLVLPPWGNLYHWQRQNTEFQKYIFWNTFFDITSLQRYIPVIEMYKFLEGINFIFFIRNDSKNFIDD

Nearest PDB structures (foldseek):
  6yc8-assembly1_A  TM=3.824E-01  e=5.786E+00  Ogataea glucozyma